Protein AF-A0A967WYP9-F1 (afdb_monomer)

Sequence (109 aa):
YGLAEASLCVTMQPPGEALKYERISRAALAQEGLAVAVGGTGQIEDAHQGTDTTLVGDCGPVVDGTRIRILDDLGRALPEGHVGSIWISGPSITQGYYDLPDETSSALK

Structure (mmCIF, N/CA/C/O backbone):
data_AF-A0A967WYP9-F1
#
_entry.id   AF-A0A967WYP9-F1
#
loop_
_atom_site.group_PDB
_atom_site.id
_atom_site.type_symbol
_atom_site.label_atom_id
_atom_site.label_alt_id
_atom_site.label_comp_id
_atom_site.label_asym_id
_atom_site.label_entity_id
_atom_site.label_seq_id
_atom_site.pdbx_PDB_ins_code
_atom_site.Cartn_x
_atom_site.Cartn_y
_atom_site.Cartn_z
_atom_site.occupancy
_atom_site.B_iso_or_equiv
_atom_site.auth_seq_id
_atom_site.auth_comp_id
_atom_site.auth_asym_id
_atom_site.auth_atom_id
_atom_site.pdbx_PDB_model_num
ATOM 1 N N . TYR A 1 1 ? 6.751 -3.618 23.210 1.00 45.94 1 TYR A N 1
ATOM 2 C CA . TYR A 1 1 ? 6.696 -2.869 21.939 1.00 45.94 1 TYR A CA 1
ATOM 3 C C . TYR A 1 1 ? 7.143 -3.739 20.750 1.00 45.94 1 TYR A C 1
ATOM 5 O O . TYR A 1 1 ? 7.795 -3.249 19.849 1.00 45.94 1 TYR A O 1
ATOM 13 N N . GLY A 1 2 ? 6.821 -5.041 20.737 1.00 40.53 2 GLY A N 1
ATOM 14 C CA . GLY A 1 2 ? 7.353 -5.995 19.746 1.00 40.53 2 GLY A CA 1
ATOM 15 C C . GLY A 1 2 ? 6.377 -7.131 19.431 1.00 40.53 2 GLY A C 1
ATOM 16 O O . GLY A 1 2 ? 6.774 -8.283 19.376 1.00 40.53 2 GLY A O 1
ATOM 17 N N . LEU A 1 3 ? 5.088 -6.795 19.327 1.00 41.88 3 LEU A N 1
ATOM 18 C CA . LEU A 1 3 ? 4.000 -7.712 18.943 1.00 41.88 3 LEU A CA 1
ATOM 19 C C . LEU A 1 3 ? 2.879 -7.011 18.146 1.00 41.88 3 LEU A C 1
ATOM 21 O O . LEU A 1 3 ? 2.053 -7.691 17.555 1.00 41.88 3 LEU A O 1
ATOM 25 N N . ALA A 1 4 ? 2.849 -5.671 18.086 1.00 50.16 4 ALA A N 1
ATOM 26 C CA . ALA A 1 4 ? 1.842 -4.925 17.321 1.00 50.16 4 ALA A CA 1
ATOM 27 C C . ALA A 1 4 ? 1.959 -5.138 15.797 1.00 50.16 4 ALA A C 1
ATOM 29 O O . ALA A 1 4 ? 0.978 -4.982 15.081 1.00 50.16 4 ALA A O 1
ATOM 30 N N . GLU A 1 5 ? 3.129 -5.556 15.310 1.00 47.09 5 GLU A N 1
ATOM 31 C CA . GLU A 1 5 ? 3.372 -5.865 13.893 1.00 47.09 5 GLU A CA 1
ATOM 32 C C . GLU A 1 5 ? 2.868 -7.259 13.480 1.00 47.09 5 GLU A C 1
ATOM 34 O O . GLU A 1 5 ? 2.848 -7.574 12.295 1.00 47.09 5 GLU A O 1
ATOM 39 N N . ALA A 1 6 ? 2.432 -8.101 14.427 1.00 38.97 6 ALA A N 1
ATOM 40 C CA . ALA A 1 6 ? 2.068 -9.489 14.136 1.00 38.97 6 ALA A CA 1
ATOM 41 C C . ALA A 1 6 ? 0.636 -9.688 13.596 1.00 38.97 6 ALA A C 1
ATOM 43 O O . ALA A 1 6 ? 0.296 -10.814 13.240 1.00 38.97 6 ALA A O 1
ATOM 44 N N . SER A 1 7 ? -0.209 -8.648 13.525 1.00 53.38 7 SER A N 1
ATOM 45 C CA . SER A 1 7 ? -1.661 -8.869 13.355 1.00 53.38 7 SER A CA 1
ATOM 46 C C . SER A 1 7 ? -2.384 -7.991 12.333 1.00 53.38 7 SER A C 1
ATOM 48 O O . SER A 1 7 ? -3.610 -8.069 12.268 1.00 53.38 7 SER A O 1
ATOM 50 N N . LEU A 1 8 ? -1.693 -7.187 11.518 1.00 66.06 8 LEU A N 1
ATOM 51 C CA . LEU A 1 8 ? -2.358 -6.450 10.436 1.00 66.06 8 LEU A CA 1
ATOM 52 C C . LEU A 1 8 ? -1.876 -6.927 9.070 1.00 66.06 8 LEU A C 1
ATOM 54 O O . LEU A 1 8 ? -0.927 -6.401 8.497 1.00 66.06 8 LEU A O 1
ATOM 58 N N . CYS A 1 9 ? -2.566 -7.934 8.543 1.00 82.88 9 CYS A N 1
ATOM 59 C CA . CYS A 1 9 ? -2.461 -8.299 7.141 1.00 82.88 9 CYS A CA 1
ATOM 60 C C . CYS A 1 9 ? -3.475 -7.480 6.331 1.00 82.88 9 CYS A C 1
ATOM 62 O O . CYS A 1 9 ? -4.647 -7.403 6.696 1.00 82.88 9 CYS A O 1
ATOM 64 N N . VAL A 1 10 ? -3.008 -6.855 5.251 1.00 88.50 10 VAL A N 1
ATOM 65 C CA . VAL A 1 10 ? -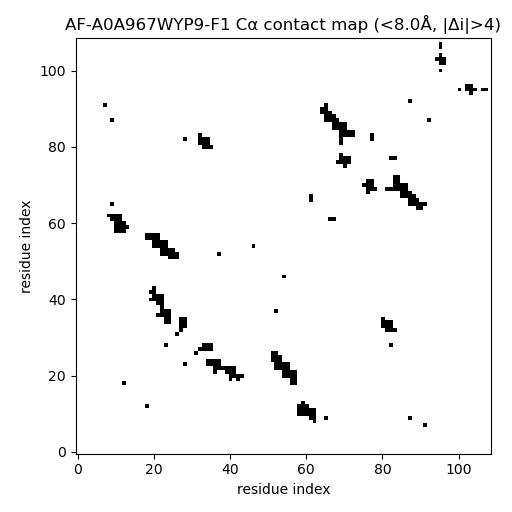3.818 -6.009 4.355 1.00 88.50 10 VAL A CA 1
ATOM 66 C C . VAL A 1 10 ? -3.884 -6.640 2.966 1.00 88.50 10 VAL A C 1
ATOM 68 O O . VAL A 1 10 ? -4.948 -6.719 2.357 1.00 88.50 10 VAL A O 1
ATOM 71 N N . THR A 1 11 ? -2.738 -7.120 2.493 1.00 91.69 11 THR A N 1
ATOM 72 C CA . THR A 1 11 ? -2.566 -7.920 1.283 1.00 91.69 11 THR A CA 1
ATOM 73 C C . THR A 1 11 ? -1.678 -9.110 1.616 1.00 91.69 11 THR A C 1
ATOM 75 O O . THR A 1 11 ? -0.828 -9.027 2.510 1.00 91.69 11 THR A O 1
ATOM 78 N N . MET A 1 12 ? -1.914 -10.236 0.951 1.00 90.19 12 MET A N 1
ATOM 79 C CA . MET A 1 12 ? -1.091 -11.432 1.105 1.00 90.19 12 MET A CA 1
ATOM 80 C C . MET A 1 12 ? -1.180 -12.287 -0.148 1.00 90.19 12 MET A C 1
ATOM 82 O O . MET A 1 12 ? -2.267 -12.561 -0.654 1.00 90.19 12 MET A O 1
ATOM 86 N N . GLN A 1 13 ? -0.032 -12.763 -0.619 1.00 89.94 13 GLN A N 1
ATOM 87 C CA . GLN A 1 13 ? 0.002 -13.787 -1.652 1.00 89.94 13 GLN A CA 1
ATOM 88 C C . GLN A 1 13 ? -0.506 -15.131 -1.102 1.00 89.94 13 GLN A C 1
ATOM 90 O O . GLN A 1 13 ? -0.104 -15.523 -0.001 1.00 89.94 13 GLN A O 1
ATOM 95 N N . PRO A 1 14 ? -1.353 -15.868 -1.845 1.00 87.25 14 PRO A N 1
ATOM 96 C CA . PRO A 1 14 ? -1.808 -17.184 -1.418 1.00 87.25 14 PRO A CA 1
ATOM 97 C C . PRO A 1 14 ? -0.638 -18.151 -1.160 1.00 87.25 14 PRO A C 1
ATOM 99 O O . PRO A 1 14 ? 0.343 -18.148 -1.911 1.00 87.25 14 PRO A O 1
ATOM 102 N N . PRO A 1 15 ? -0.715 -19.005 -0.122 1.00 87.44 15 PRO A N 1
ATOM 103 C CA . PRO A 1 15 ? 0.346 -19.960 0.179 1.00 87.44 15 PRO A CA 1
ATOM 104 C C . PRO A 1 15 ? 0.669 -20.866 -1.014 1.00 87.44 15 PRO A C 1
ATOM 106 O O . PRO A 1 15 ? -0.222 -21.470 -1.607 1.00 87.44 15 PRO A O 1
ATOM 109 N N . GLY A 1 16 ? 1.958 -20.999 -1.330 1.00 88.38 16 GLY A N 1
ATOM 110 C CA . GLY A 1 16 ? 2.436 -21.832 -2.436 1.00 88.38 16 GLY A CA 1
ATOM 111 C C . GLY A 1 16 ? 2.489 -21.127 -3.794 1.00 88.38 16 GLY A C 1
ATOM 112 O O . GLY A 1 16 ? 3.021 -21.710 -4.737 1.00 88.38 16 GLY A O 1
ATOM 113 N N . GLU A 1 17 ? 2.007 -19.886 -3.907 1.00 87.12 17 GLU A N 1
ATOM 114 C CA . GLU A 1 17 ? 2.276 -19.056 -5.083 1.00 87.12 17 GLU A CA 1
ATOM 115 C C . GLU A 1 17 ? 3.684 -18.450 -5.022 1.00 87.12 17 GLU A C 1
ATOM 117 O O . GLU A 1 17 ? 4.189 -18.088 -3.958 1.00 87.12 17 GLU A O 1
ATOM 122 N N . ALA A 1 18 ? 4.335 -18.342 -6.182 1.00 83.94 18 ALA A N 1
ATOM 123 C CA . ALA A 1 18 ? 5.617 -17.660 -6.291 1.00 83.94 18 ALA A CA 1
ATOM 124 C C . ALA A 1 18 ? 5.451 -16.142 -6.100 1.00 83.94 18 ALA A C 1
ATOM 126 O O . ALA A 1 18 ? 4.434 -15.557 -6.487 1.00 83.94 18 ALA A O 1
ATOM 127 N N . LEU A 1 19 ? 6.493 -15.495 -5.569 1.00 81.12 19 LEU A N 1
ATOM 128 C CA . LEU A 1 19 ? 6.586 -14.036 -5.537 1.00 81.12 19 LEU A CA 1
ATOM 129 C C . LEU A 1 19 ? 6.512 -13.495 -6.967 1.00 81.12 19 LEU A C 1
ATOM 131 O O . LEU A 1 19 ? 7.315 -13.868 -7.826 1.00 81.12 19 LEU A O 1
ATOM 135 N N . LYS A 1 20 ? 5.526 -12.633 -7.216 1.00 86.81 20 LYS A N 1
ATOM 136 C CA . LYS A 1 20 ? 5.340 -11.967 -8.504 1.00 86.81 20 LYS A CA 1
ATOM 137 C C . LYS A 1 20 ? 5.990 -10.594 -8.410 1.00 86.81 20 LYS A C 1
ATOM 139 O O . LYS A 1 20 ? 5.963 -9.947 -7.364 1.00 86.81 20 LYS A O 1
ATOM 144 N N . TYR A 1 21 ? 6.592 -10.165 -9.507 1.00 86.94 21 TYR A N 1
ATOM 145 C CA . TYR A 1 21 ? 7.198 -8.849 -9.622 1.00 86.94 21 TYR A CA 1
ATOM 146 C C . TYR A 1 21 ? 6.779 -8.229 -10.942 1.00 86.94 21 TYR A C 1
ATOM 148 O O . TYR A 1 21 ? 6.647 -8.920 -11.955 1.00 86.94 21 TYR A O 1
ATOM 156 N N . GLU A 1 22 ? 6.628 -6.915 -10.931 1.00 87.00 22 GLU A N 1
ATOM 157 C CA . GLU A 1 22 ? 6.441 -6.125 -12.131 1.00 87.00 22 GLU A CA 1
ATOM 158 C C . GLU A 1 22 ? 7.683 -5.276 -12.381 1.00 87.00 22 GLU A C 1
ATOM 160 O O . GLU A 1 22 ? 8.231 -4.641 -11.475 1.00 87.00 22 GLU A O 1
ATOM 165 N N . ARG A 1 23 ? 8.155 -5.278 -13.626 1.00 88.12 23 ARG A N 1
ATOM 166 C CA . ARG A 1 23 ? 9.221 -4.382 -14.060 1.00 88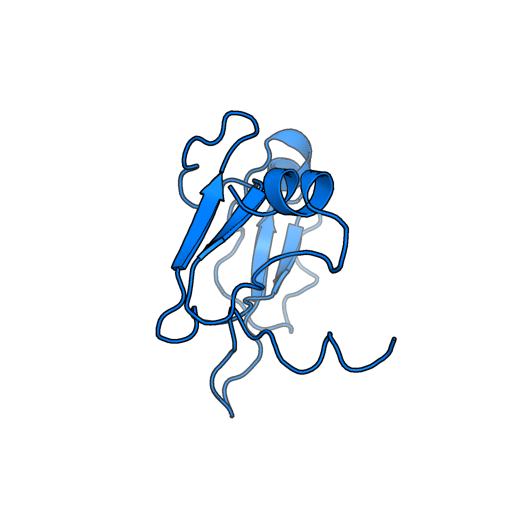.12 23 ARG A CA 1
ATOM 167 C C . ARG A 1 23 ? 8.584 -3.082 -14.528 1.00 88.12 23 ARG A C 1
ATOM 169 O O . ARG A 1 23 ? 7.786 -3.102 -15.460 1.00 88.12 23 ARG A O 1
ATOM 176 N N . ILE A 1 24 ? 8.974 -1.961 -13.930 1.00 91.19 24 ILE A N 1
ATOM 177 C CA . ILE A 1 24 ? 8.459 -0.634 -14.284 1.00 91.19 24 ILE A CA 1
ATOM 178 C C . ILE A 1 24 ? 9.578 0.338 -14.664 1.00 91.19 24 ILE A C 1
ATOM 180 O O . ILE A 1 24 ? 10.740 0.157 -14.287 1.00 91.19 24 ILE A O 1
ATOM 184 N N . SER A 1 25 ? 9.222 1.381 -15.414 1.00 90.94 25 SER A N 1
ATOM 185 C CA . SER A 1 25 ? 10.117 2.481 -15.783 1.00 90.94 25 SER A CA 1
ATOM 186 C C . SER A 1 25 ? 10.555 3.252 -14.541 1.00 90.94 25 SER A C 1
ATOM 188 O O . SER A 1 25 ? 9.725 3.785 -13.799 1.00 90.94 25 SER A O 1
ATOM 190 N N . ARG A 1 26 ? 11.869 3.338 -14.315 1.00 90.38 26 ARG A N 1
ATOM 191 C CA . ARG A 1 26 ? 12.420 4.085 -13.177 1.00 90.38 26 ARG A CA 1
ATOM 192 C C . ARG A 1 26 ? 12.231 5.588 -13.370 1.00 90.38 26 ARG A C 1
ATOM 194 O O . ARG A 1 26 ? 11.888 6.270 -12.407 1.00 90.38 26 ARG A O 1
ATOM 201 N N . ALA A 1 27 ? 12.427 6.092 -14.588 1.00 90.19 27 ALA A N 1
ATOM 202 C CA . ALA A 1 27 ? 12.228 7.503 -14.900 1.00 90.19 27 ALA A CA 1
ATOM 203 C C . ALA A 1 27 ? 10.775 7.953 -14.686 1.00 90.19 27 ALA A C 1
ATOM 205 O O . ALA A 1 27 ? 10.567 8.955 -14.006 1.00 90.19 27 ALA A O 1
ATOM 206 N N . ALA A 1 28 ? 9.785 7.195 -15.177 1.00 91.62 28 ALA A N 1
ATOM 207 C CA . ALA A 1 28 ? 8.370 7.548 -15.009 1.00 91.62 28 ALA A CA 1
ATOM 208 C C . ALA A 1 28 ? 7.956 7.513 -13.529 1.00 91.62 28 ALA A C 1
ATOM 210 O O . ALA A 1 28 ? 7.277 8.416 -13.040 1.00 91.62 28 ALA A O 1
ATOM 211 N N . LEU A 1 29 ? 8.450 6.523 -12.777 1.00 93.19 29 LEU A N 1
ATOM 212 C CA . LEU A 1 29 ? 8.208 6.441 -11.341 1.00 93.19 29 LEU A CA 1
ATOM 213 C C . LEU A 1 29 ? 8.794 7.651 -10.599 1.00 93.19 29 LEU A C 1
ATOM 215 O O . LEU A 1 29 ? 8.115 8.254 -9.774 1.00 93.19 29 LEU A O 1
ATOM 219 N N . ALA A 1 30 ? 10.049 8.003 -10.887 1.00 91.12 30 ALA A N 1
ATOM 220 C CA . ALA A 1 30 ? 10.774 9.037 -10.154 1.00 91.12 30 ALA A CA 1
ATOM 221 C C . ALA A 1 30 ? 10.351 10.467 -10.521 1.00 91.12 30 ALA A C 1
ATOM 223 O O . ALA A 1 30 ? 10.390 11.346 -9.664 1.00 91.12 30 ALA A O 1
ATOM 224 N N . GLN A 1 31 ? 10.002 10.713 -11.785 1.00 91.88 31 GLN A N 1
ATOM 225 C CA . GLN A 1 31 ? 9.729 12.062 -12.290 1.00 91.88 31 GLN A CA 1
ATOM 226 C C . GLN A 1 31 ? 8.234 12.380 -12.333 1.00 91.88 31 G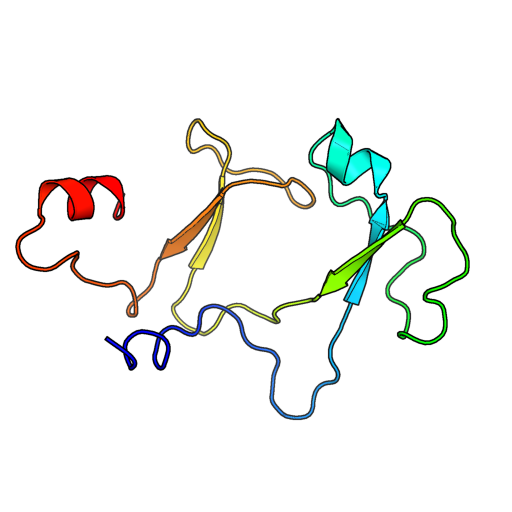LN A C 1
ATOM 228 O O . GLN A 1 31 ? 7.852 13.527 -12.118 1.00 91.88 31 GLN A O 1
ATOM 233 N N . GLU A 1 32 ? 7.396 11.378 -12.603 1.00 92.88 32 GLU A N 1
ATOM 234 C CA . GLU A 1 32 ? 5.963 11.565 -12.860 1.00 92.88 32 GLU A CA 1
ATOM 235 C C . GLU A 1 32 ? 5.085 10.886 -11.800 1.00 92.88 32 GLU A C 1
ATOM 237 O O . GLU A 1 32 ? 3.878 11.110 -11.766 1.00 92.88 32 GLU A O 1
ATOM 242 N N . GLY A 1 33 ? 5.671 10.060 -10.924 1.00 94.12 33 GLY A N 1
ATOM 243 C CA . GLY A 1 33 ? 4.910 9.260 -9.969 1.00 94.12 33 GLY A CA 1
ATOM 244 C C . GLY A 1 33 ? 4.074 8.178 -10.654 1.00 94.12 33 GLY A C 1
ATOM 245 O O . GLY A 1 33 ? 3.002 7.839 -10.160 1.00 94.12 33 GLY A O 1
ATOM 246 N N . LEU A 1 34 ? 4.537 7.651 -11.793 1.00 95.00 34 LEU A N 1
ATOM 247 C CA . LEU A 1 34 ? 3.818 6.646 -12.577 1.00 95.00 34 LEU A CA 1
ATOM 248 C C . LEU A 1 34 ? 4.553 5.299 -12.598 1.00 95.00 34 LEU A C 1
ATOM 250 O O . LEU A 1 34 ? 5.690 5.185 -13.054 1.00 95.00 34 LEU A O 1
ATOM 254 N N . ALA A 1 35 ? 3.867 4.248 -12.165 1.00 93.25 35 ALA A N 1
ATOM 255 C CA . ALA A 1 35 ? 4.246 2.856 -12.346 1.00 93.25 35 ALA A CA 1
ATOM 256 C C . ALA A 1 35 ? 3.876 2.399 -13.766 1.00 93.25 35 ALA A C 1
ATOM 258 O O . ALA A 1 35 ? 2.814 1.832 -14.012 1.00 93.25 35 ALA A O 1
ATOM 259 N N . VAL A 1 36 ? 4.762 2.686 -14.720 1.00 91.44 36 VAL A N 1
ATOM 260 C CA . VAL A 1 36 ? 4.598 2.274 -16.120 1.00 91.44 36 VAL A CA 1
ATOM 261 C C . VAL A 1 36 ? 5.319 0.952 -16.346 1.00 91.44 36 VAL A C 1
ATOM 263 O O . VAL A 1 36 ? 6.547 0.911 -16.264 1.00 91.44 36 VAL A O 1
ATOM 266 N N . ALA A 1 37 ? 4.576 -0.109 -16.659 1.00 88.19 37 ALA A N 1
ATOM 267 C CA . ALA A 1 37 ? 5.122 -1.430 -16.959 1.00 88.19 37 ALA A CA 1
ATOM 268 C C . ALA A 1 37 ? 6.096 -1.396 -18.150 1.00 88.19 37 ALA A C 1
ATOM 270 O O . ALA A 1 37 ? 5.786 -0.869 -19.220 1.00 88.19 37 ALA A O 1
ATOM 271 N N . VAL A 1 38 ? 7.271 -2.005 -17.987 1.00 81.44 38 VAL A N 1
ATOM 272 C CA . VAL A 1 38 ? 8.294 -2.138 -19.031 1.00 81.44 38 VAL A CA 1
ATOM 273 C C . VAL A 1 38 ? 8.607 -3.620 -19.223 1.00 81.44 38 VAL A C 1
ATOM 275 O O . VAL A 1 38 ? 9.295 -4.237 -18.414 1.00 81.44 38 VAL A O 1
ATOM 278 N N . GLY A 1 39 ? 8.125 -4.195 -20.328 1.00 66.44 39 GLY A N 1
ATOM 279 C CA . GLY A 1 39 ? 8.508 -5.546 -20.756 1.00 66.44 39 GLY A CA 1
ATOM 280 C C . GLY A 1 39 ? 7.695 -6.717 -20.184 1.00 66.44 39 GLY A C 1
ATOM 281 O O . GLY A 1 39 ? 8.212 -7.829 -20.169 1.00 66.44 39 GLY A O 1
ATOM 282 N N . GLY A 1 40 ? 6.440 -6.506 -19.768 1.00 58.75 40 GLY A N 1
ATOM 283 C CA . GLY A 1 40 ? 5.533 -7.572 -19.304 1.00 58.75 40 GLY A CA 1
ATOM 284 C C . GLY A 1 40 ? 5.928 -8.216 -17.963 1.00 58.75 40 GLY A C 1
ATOM 285 O O . GLY A 1 40 ? 6.994 -7.949 -17.409 1.00 58.75 40 GLY A O 1
ATOM 286 N N . THR A 1 41 ? 5.055 -9.070 -17.420 1.00 52.19 41 THR A N 1
ATOM 287 C CA . THR A 1 41 ? 5.326 -9.869 -16.211 1.00 52.19 41 THR A CA 1
ATOM 288 C C . THR A 1 41 ? 6.367 -10.947 -16.528 1.00 52.19 41 THR A C 1
ATOM 290 O O . THR A 1 41 ? 6.047 -11.941 -17.181 1.00 52.19 41 THR A O 1
ATOM 293 N N . GLY A 1 42 ? 7.618 -10.742 -16.113 1.00 51.91 42 GLY A N 1
ATOM 294 C CA . GLY A 1 42 ? 8.732 -11.672 -16.332 1.00 51.91 42 GLY A CA 1
ATOM 295 C C . GLY A 1 42 ? 9.228 -12.314 -15.0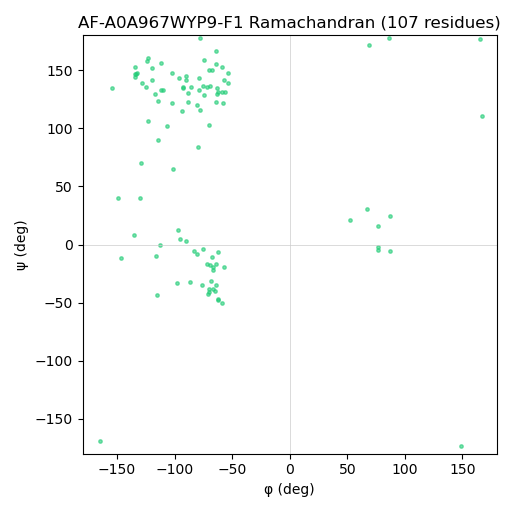35 1.00 51.91 42 GLY A C 1
ATOM 296 O O . GLY A 1 42 ? 9.055 -11.757 -13.953 1.00 51.91 42 GLY A O 1
ATOM 297 N N . GLN A 1 43 ? 9.857 -13.486 -15.140 1.00 50.41 43 GLN A N 1
ATOM 298 C CA . GLN A 1 43 ? 10.539 -14.138 -14.018 1.00 50.41 43 GLN A CA 1
ATOM 299 C C . GLN A 1 43 ? 11.872 -13.426 -13.713 1.00 50.41 43 GLN A C 1
ATOM 301 O O . GLN A 1 43 ? 12.428 -12.717 -14.552 1.00 50.41 43 GLN A O 1
ATOM 306 N N . ILE A 1 44 ? 12.377 -13.605 -12.489 1.00 52.00 44 ILE A N 1
ATOM 307 C CA . ILE A 1 44 ? 13.528 -12.885 -11.899 1.00 52.00 44 ILE A CA 1
ATOM 308 C C . ILE A 1 44 ? 14.815 -13.032 -12.749 1.00 52.00 44 ILE A C 1
ATOM 310 O O . ILE A 1 44 ? 15.730 -12.216 -12.661 1.00 52.00 44 ILE A O 1
ATOM 314 N N . GLU A 1 45 ? 14.872 -14.038 -13.621 1.00 50.09 45 GLU A N 1
ATOM 315 C CA . GLU A 1 45 ? 16.034 -14.388 -14.445 1.00 50.09 45 GLU A CA 1
ATOM 316 C C . GLU A 1 45 ? 16.359 -13.355 -15.549 1.00 50.09 45 GLU A C 1
ATOM 318 O O . GLU A 1 45 ? 17.505 -13.278 -15.986 1.00 50.09 45 GLU A O 1
ATOM 323 N N . ASP A 1 46 ? 15.421 -12.468 -15.911 1.00 51.56 46 ASP A N 1
ATOM 324 C CA . ASP A 1 46 ? 15.625 -11.382 -16.891 1.00 51.56 46 ASP A CA 1
ATOM 325 C C . ASP A 1 46 ? 15.953 -10.015 -16.244 1.00 51.56 46 ASP A C 1
ATOM 327 O O . ASP A 1 46 ? 15.873 -8.963 -16.889 1.00 51.56 46 ASP A O 1
ATOM 331 N N . ALA A 1 47 ? 16.269 -9.967 -14.945 1.00 52.03 47 ALA A N 1
ATOM 332 C CA . ALA A 1 47 ? 16.384 -8.719 -14.171 1.00 52.03 47 ALA A CA 1
ATOM 333 C C . ALA A 1 47 ? 17.482 -7.730 -14.638 1.00 52.03 47 ALA A C 1
ATOM 335 O O . ALA A 1 47 ? 17.528 -6.608 -14.138 1.00 52.03 47 ALA A O 1
ATOM 336 N N . HIS A 1 48 ? 18.335 -8.096 -15.603 1.00 51.16 48 HIS A N 1
ATOM 337 C CA . HIS A 1 48 ? 19.499 -7.296 -16.008 1.00 51.16 48 HIS A CA 1
ATOM 338 C C . HIS A 1 48 ? 19.445 -6.697 -17.425 1.00 51.16 48 HIS A C 1
ATOM 340 O O . HIS A 1 48 ? 20.368 -5.976 -17.802 1.00 51.16 48 HIS A O 1
ATOM 346 N N . GLN A 1 49 ? 18.388 -6.920 -18.214 1.00 51.53 49 GLN A N 1
ATOM 347 C CA . GLN A 1 49 ? 18.343 -6.448 -19.608 1.00 51.53 49 GLN A CA 1
ATOM 348 C C . GLN A 1 49 ? 17.500 -5.163 -19.773 1.00 51.53 49 GLN A C 1
ATOM 350 O O . GLN A 1 49 ? 16.461 -5.154 -20.426 1.00 51.53 49 GLN A O 1
ATOM 355 N N . GLY A 1 50 ? 17.938 -4.055 -19.167 1.00 55.28 50 GLY A N 1
ATOM 356 C CA . GLY A 1 50 ? 17.348 -2.726 -19.390 1.00 55.28 50 GLY A CA 1
ATOM 357 C C . GLY A 1 50 ? 17.806 -1.692 -18.361 1.00 55.28 50 GLY A C 1
ATOM 358 O O . GLY A 1 50 ? 17.425 -1.768 -17.196 1.00 55.28 50 GLY A O 1
ATOM 359 N N . THR A 1 51 ? 18.611 -0.712 -18.781 1.00 64.00 51 THR A N 1
ATOM 360 C CA . THR A 1 51 ? 19.331 0.225 -17.894 1.00 64.00 51 THR A CA 1
ATOM 361 C C . THR A 1 51 ? 18.454 1.208 -17.108 1.00 64.00 51 THR A C 1
ATOM 363 O O . THR A 1 51 ? 18.970 1.845 -16.197 1.00 64.00 51 THR A O 1
ATOM 366 N N . ASP A 1 52 ? 17.156 1.329 -17.409 1.00 78.50 52 ASP A N 1
ATOM 367 C CA . ASP A 1 52 ? 16.262 2.312 -16.769 1.00 78.50 52 ASP A CA 1
ATOM 368 C C . ASP A 1 52 ? 14.950 1.708 -16.233 1.00 78.50 52 ASP A C 1
ATOM 370 O O . ASP A 1 52 ? 13.861 2.268 -16.351 1.00 78.50 52 ASP A O 1
ATOM 374 N N . THR A 1 53 ? 15.041 0.518 -15.639 1.00 86.31 53 THR A N 1
ATOM 375 C CA . THR A 1 53 ? 13.891 -0.136 -14.997 1.00 86.31 53 THR A CA 1
ATOM 376 C C . THR A 1 53 ? 14.155 -0.455 -13.530 1.00 86.31 53 THR A C 1
ATOM 378 O O . THR A 1 53 ? 15.302 -0.475 -13.066 1.00 86.31 53 THR A O 1
ATOM 381 N N . THR A 1 54 ? 13.082 -0.662 -12.773 1.00 88.75 54 THR A N 1
ATOM 382 C CA . THR A 1 54 ? 13.116 -1.189 -11.407 1.00 88.75 54 THR A CA 1
ATOM 383 C C . THR A 1 54 ? 12.056 -2.273 -11.249 1.00 88.75 54 THR A C 1
ATOM 385 O O . THR A 1 54 ? 11.049 -2.260 -11.954 1.00 88.75 54 THR A O 1
ATOM 388 N N . LEU A 1 55 ? 12.288 -3.216 -10.338 1.00 88.75 55 LEU A N 1
ATOM 389 C CA . LEU A 1 55 ? 11.310 -4.244 -9.991 1.00 88.75 55 LEU A CA 1
ATOM 390 C C . LEU A 1 55 ? 10.477 -3.772 -8.799 1.00 88.75 55 LEU A C 1
ATOM 392 O O . LEU A 1 55 ? 11.031 -3.258 -7.824 1.00 88.75 55 LEU A O 1
ATOM 396 N N . VAL A 1 56 ? 9.167 -3.972 -8.874 1.00 90.44 56 VAL A N 1
ATOM 397 C CA . VAL A 1 56 ? 8.220 -3.763 -7.777 1.00 90.44 56 VAL A CA 1
ATOM 398 C C . VAL A 1 56 ? 7.584 -5.106 -7.446 1.00 90.44 56 VAL A C 1
ATOM 400 O O . VAL A 1 56 ? 7.158 -5.829 -8.342 1.00 90.44 56 VAL A O 1
ATOM 403 N N . GLY A 1 57 ? 7.587 -5.472 -6.165 1.00 90.06 57 GLY A N 1
ATOM 404 C CA . GLY A 1 57 ? 6.964 -6.708 -5.698 1.00 90.06 57 GLY A CA 1
ATOM 405 C C . GLY A 1 57 ? 5.448 -6.586 -5.651 1.00 90.06 57 GLY A C 1
ATOM 406 O O . GLY A 1 57 ? 4.922 -5.584 -5.173 1.00 90.06 57 GLY A O 1
ATOM 407 N N . ASP A 1 58 ? 4.765 -7.621 -6.121 1.00 90.56 58 ASP A N 1
ATOM 408 C CA . ASP A 1 58 ? 3.327 -7.781 -5.948 1.00 90.56 58 ASP A CA 1
ATOM 409 C C . ASP A 1 58 ? 3.047 -8.280 -4.521 1.00 90.56 58 ASP A C 1
ATOM 411 O O . ASP A 1 58 ? 3.449 -9.383 -4.137 1.00 90.56 58 ASP A O 1
ATOM 415 N N . CYS A 1 59 ? 2.356 -7.461 -3.727 1.00 91.50 59 CYS A N 1
ATOM 416 C CA . CYS A 1 59 ? 1.984 -7.793 -2.350 1.00 91.50 59 CYS A CA 1
ATOM 417 C C . CYS A 1 59 ? 0.817 -8.798 -2.258 1.00 91.50 59 CYS A C 1
ATOM 419 O O . CYS A 1 59 ? 0.468 -9.243 -1.162 1.00 91.50 59 CYS A O 1
ATOM 421 N N . GLY A 1 60 ? 0.229 -9.183 -3.392 1.00 92.06 60 GLY A N 1
ATOM 422 C CA . GLY A 1 60 ? -0.912 -10.080 -3.475 1.00 92.06 60 GLY A CA 1
ATOM 423 C C . GLY A 1 60 ? -2.261 -9.368 -3.338 1.00 92.06 60 GLY A C 1
ATOM 424 O O . GLY A 1 60 ? -2.335 -8.151 -3.139 1.00 92.06 60 GLY A O 1
ATOM 425 N N . PRO A 1 61 ? -3.361 -10.129 -3.456 1.00 93.06 61 PRO A N 1
ATOM 426 C CA . PRO A 1 61 ? -4.706 -9.588 -3.340 1.00 93.06 61 PRO A CA 1
ATOM 427 C C . PRO A 1 61 ? -4.983 -9.034 -1.940 1.00 93.06 61 PRO A C 1
ATOM 429 O O . PRO A 1 61 ? -4.392 -9.448 -0.939 1.00 93.06 61 PRO A O 1
ATOM 432 N N . VAL A 1 62 ? -5.935 -8.104 -1.884 1.00 93.88 62 VAL A N 1
ATOM 433 C CA . VAL A 1 62 ? -6.482 -7.577 -0.630 1.00 93.88 62 VAL A CA 1
ATOM 434 C C . VAL A 1 62 ? -7.166 -8.706 0.134 1.00 93.88 62 VAL A C 1
ATOM 436 O O . VAL A 1 62 ? -7.924 -9.475 -0.455 1.00 93.88 62 VAL A O 1
ATOM 439 N N . VAL A 1 63 ? -6.911 -8.798 1.440 1.00 92.06 63 VAL A N 1
ATOM 440 C CA . VAL A 1 63 ? -7.580 -9.789 2.291 1.00 92.06 63 VAL A CA 1
ATOM 441 C C . VAL A 1 63 ? -9.071 -9.484 2.434 1.00 92.06 63 VAL A C 1
ATOM 443 O O . VAL A 1 63 ? -9.492 -8.322 2.424 1.00 92.06 63 VAL A O 1
ATOM 446 N N . ASP A 1 64 ? -9.874 -10.528 2.622 1.00 91.50 64 ASP A N 1
ATOM 447 C CA . ASP A 1 64 ? -11.325 -10.402 2.743 1.00 91.50 64 ASP A CA 1
ATOM 448 C C . ASP A 1 64 ? -11.741 -9.401 3.833 1.00 91.50 64 ASP A C 1
ATOM 450 O O . ASP A 1 64 ? -11.167 -9.326 4.922 1.00 91.50 64 ASP A O 1
ATOM 454 N N . GLY A 1 65 ? -12.764 -8.599 3.529 1.00 90.44 65 GLY A N 1
ATOM 455 C CA . GLY A 1 65 ? -13.275 -7.562 4.430 1.00 90.44 65 GLY A CA 1
ATOM 456 C C . GLY A 1 65 ? -12.421 -6.291 4.505 1.00 90.44 65 GLY A C 1
ATOM 457 O O . GLY A 1 65 ? -12.835 -5.335 5.164 1.00 90.44 65 GLY A O 1
ATOM 458 N N . THR A 1 66 ? -11.281 -6.238 3.809 1.00 92.69 66 THR A N 1
ATOM 459 C CA . THR A 1 66 ? -10.437 -5.041 3.705 1.00 92.69 66 THR A CA 1
ATOM 460 C C . THR A 1 66 ? -10.644 -4.343 2.362 1.00 92.69 66 THR A C 1
ATOM 462 O O . THR A 1 66 ? -10.929 -4.963 1.340 1.00 92.69 66 THR A O 1
ATOM 465 N N . ARG A 1 67 ? -10.523 -3.015 2.352 1.00 94.38 67 ARG A N 1
ATOM 466 C CA . ARG A 1 67 ? -10.539 -2.184 1.143 1.00 94.38 67 ARG A CA 1
ATOM 467 C C . ARG A 1 67 ? -9.332 -1.267 1.145 1.00 94.38 67 ARG A C 1
ATOM 469 O O . ARG A 1 67 ? -9.029 -0.666 2.175 1.00 94.38 67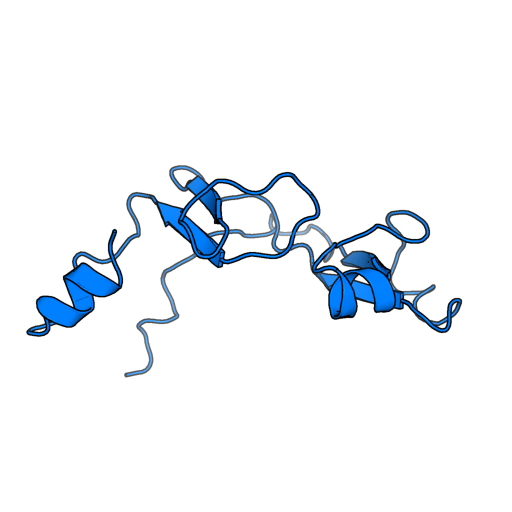 ARG A O 1
ATOM 476 N N . ILE A 1 68 ? -8.716 -1.120 -0.022 1.00 94.25 68 ILE A N 1
ATOM 477 C CA . ILE A 1 68 ? -7.569 -0.243 -0.254 1.00 94.25 68 ILE A CA 1
ATOM 478 C C . ILE A 1 68 ? -7.936 0.799 -1.308 1.00 94.25 68 ILE A C 1
ATOM 480 O O . ILE A 1 68 ? -8.636 0.493 -2.275 1.00 94.25 68 ILE A O 1
ATOM 484 N N . ARG A 1 69 ? -7.468 2.033 -1.123 1.00 95.25 69 ARG A N 1
ATOM 485 C CA . ARG A 1 69 ? -7.512 3.103 -2.127 1.00 95.25 69 ARG A CA 1
ATOM 486 C C . ARG A 1 69 ? -6.158 3.796 -2.191 1.00 95.25 69 ARG A C 1
ATOM 488 O O . ARG A 1 69 ? -5.507 3.948 -1.164 1.00 95.25 69 ARG A O 1
ATOM 495 N N . ILE A 1 70 ? -5.778 4.250 -3.380 1.00 96.81 70 ILE A N 1
ATOM 496 C CA . ILE A 1 70 ? -4.614 5.113 -3.579 1.00 96.81 70 ILE A CA 1
ATOM 497 C C . ILE A 1 70 ? -5.126 6.533 -3.778 1.00 96.81 70 ILE A C 1
ATOM 499 O O . ILE A 1 70 ? -5.961 6.761 -4.659 1.00 96.81 70 ILE A O 1
ATOM 503 N N . LEU A 1 71 ? -4.697 7.457 -2.922 1.00 96.31 71 LEU A N 1
ATOM 504 C CA . LEU A 1 71 ? -5.158 8.843 -2.931 1.00 96.31 71 LEU A CA 1
ATOM 505 C C . LEU A 1 71 ? -4.009 9.825 -3.176 1.00 96.31 71 LEU A C 1
ATOM 507 O O . LEU A 1 71 ? -2.865 9.558 -2.802 1.00 96.31 71 LEU A O 1
ATOM 511 N N . ASP A 1 72 ? -4.336 10.973 -3.761 1.00 95.94 72 ASP A N 1
ATOM 512 C CA . ASP A 1 72 ? -3.450 12.137 -3.790 1.00 95.94 72 ASP A CA 1
ATOM 513 C C . ASP A 1 72 ? -3.452 12.893 -2.446 1.00 95.94 72 ASP A C 1
ATOM 515 O O . ASP A 1 72 ? -4.200 12.565 -1.519 1.00 95.94 72 ASP A O 1
ATOM 519 N N . ASP A 1 73 ? -2.640 13.948 -2.352 1.00 93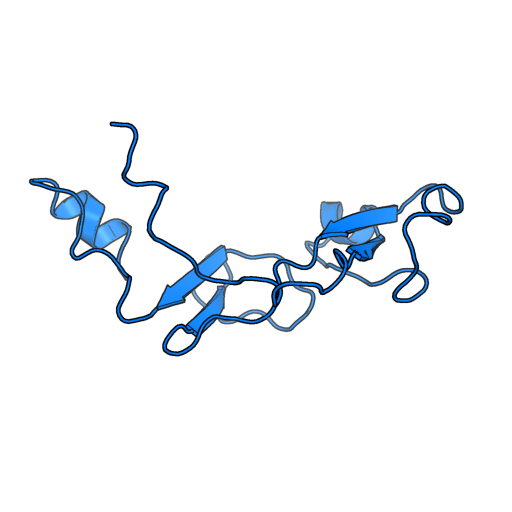.25 73 ASP A N 1
ATOM 520 C CA . ASP A 1 73 ? -2.520 14.783 -1.145 1.00 93.25 73 ASP A CA 1
ATOM 521 C C . ASP A 1 73 ? -3.815 15.533 -0.784 1.00 93.25 73 ASP A C 1
ATOM 523 O O . ASP A 1 73 ? -3.979 16.003 0.342 1.00 93.25 73 ASP A O 1
ATOM 527 N N . LEU A 1 74 ? -4.756 15.639 -1.729 1.00 94.44 74 LEU A N 1
ATOM 528 C CA . LEU A 1 74 ? -6.070 16.252 -1.536 1.00 94.44 74 LEU A CA 1
ATOM 529 C C . LEU A 1 74 ? -7.154 15.213 -1.193 1.00 94.44 74 LEU A C 1
ATOM 531 O O . LEU A 1 74 ? -8.330 15.567 -1.092 1.00 94.44 74 LEU A O 1
ATOM 535 N N . GLY A 1 75 ? -6.786 13.940 -1.012 1.00 92.62 75 GLY A N 1
ATOM 536 C CA . GLY A 1 75 ? -7.705 12.853 -0.666 1.00 92.62 75 GLY A CA 1
ATOM 537 C C . GLY A 1 75 ? -8.546 12.338 -1.839 1.00 92.62 75 GLY A C 1
ATOM 538 O O . GLY A 1 75 ? -9.555 11.655 -1.629 1.00 92.62 75 GLY A O 1
ATOM 539 N N . ARG A 1 76 ? -8.175 12.652 -3.083 1.00 96.00 76 ARG A N 1
ATOM 540 C CA . ARG A 1 76 ? -8.880 12.193 -4.289 1.00 96.00 76 ARG A CA 1
ATOM 541 C C . ARG A 1 76 ? -8.301 10.866 -4.756 1.00 96.00 76 ARG A C 1
ATOM 543 O O . ARG A 1 76 ? -7.095 10.663 -4.698 1.00 96.00 76 ARG A O 1
ATOM 550 N N . ALA A 1 77 ? -9.163 9.965 -5.233 1.00 96.75 77 ALA A N 1
ATOM 551 C CA . ALA A 1 77 ? -8.713 8.686 -5.778 1.00 96.75 77 ALA A CA 1
ATOM 552 C C . ALA A 1 77 ? -7.825 8.908 -7.001 1.00 96.75 77 ALA A C 1
ATOM 554 O O . ALA A 1 77 ? -8.215 9.630 -7.920 1.00 96.75 77 ALA A O 1
ATOM 555 N N . LEU A 1 78 ? -6.677 8.245 -7.009 1.00 97.62 78 LEU A N 1
ATOM 556 C CA . LEU A 1 78 ? -5.792 8.200 -8.155 1.00 97.62 78 LEU A CA 1
ATOM 557 C C . LEU A 1 78 ? -6.142 7.007 -9.061 1.00 97.62 78 LEU A C 1
ATOM 559 O O . LEU A 1 78 ? -6.562 5.960 -8.556 1.00 97.62 78 LEU A O 1
ATOM 563 N N . PRO A 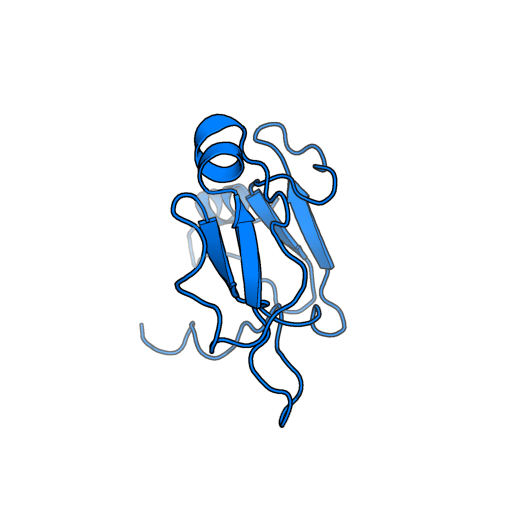1 79 ? -5.998 7.150 -10.391 1.00 96.62 79 PRO A N 1
ATOM 564 C CA . PRO A 1 79 ? -6.126 6.035 -11.320 1.00 96.62 79 PRO A CA 1
ATOM 565 C C . PRO A 1 79 ? -5.041 4.976 -11.102 1.00 96.62 79 PRO A C 1
ATOM 567 O O . PRO A 1 79 ? -4.017 5.220 -10.464 1.00 96.62 79 PRO A O 1
ATOM 570 N N . GLU A 1 80 ? -5.241 3.806 -11.703 1.00 94.62 80 GLU A N 1
ATOM 571 C CA . GLU A 1 80 ? -4.227 2.754 -11.743 1.0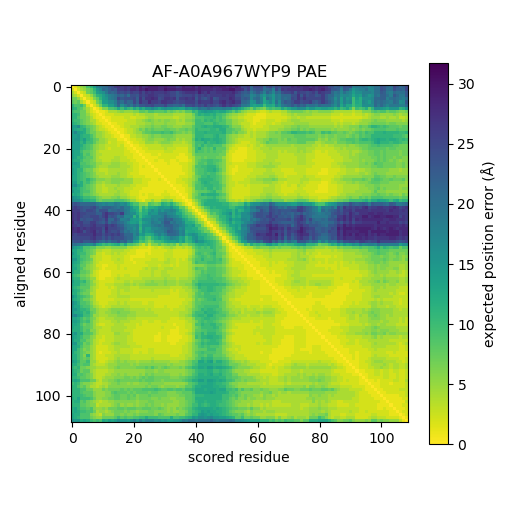0 94.62 80 GLU A CA 1
ATOM 572 C C . GLU A 1 80 ? -2.890 3.271 -12.305 1.00 94.62 80 GLU A C 1
ATOM 574 O O . GLU A 1 80 ? -2.845 4.199 -13.121 1.00 94.62 80 GLU A O 1
ATOM 579 N N . GLY A 1 81 ? -1.788 2.707 -11.808 1.00 93.81 81 GLY A N 1
ATOM 580 C CA . GLY A 1 81 ? -0.433 3.098 -12.186 1.00 93.81 81 GLY A CA 1
ATOM 581 C C . GLY A 1 81 ? 0.063 4.402 -11.556 1.00 93.81 81 GLY A C 1
ATOM 582 O O . GLY A 1 81 ? 1.226 4.730 -11.737 1.00 93.81 81 GLY A O 1
ATOM 583 N N . HIS A 1 82 ? -0.748 5.145 -10.800 1.00 96.88 82 HIS A N 1
ATOM 584 C CA . HIS A 1 82 ? -0.283 6.352 -10.110 1.00 96.88 82 HIS A CA 1
ATOM 585 C C . HIS A 1 82 ? 0.182 6.033 -8.688 1.00 96.88 82 HIS A C 1
ATOM 587 O O . HIS A 1 82 ? -0.498 5.339 -7.931 1.00 96.88 82 HIS A O 1
ATOM 593 N N . VAL A 1 83 ? 1.330 6.584 -8.307 1.00 96.00 83 VAL A N 1
ATOM 594 C CA . VAL A 1 83 ? 1.851 6.517 -6.943 1.00 96.00 83 VAL A CA 1
ATOM 595 C C . VAL A 1 83 ? 1.136 7.548 -6.081 1.00 96.00 83 VAL A C 1
ATOM 597 O O . VAL A 1 83 ? 1.021 8.716 -6.444 1.00 96.00 83 VAL A O 1
ATOM 600 N N . GLY A 1 84 ? 0.689 7.115 -4.907 1.00 95.88 84 GLY A N 1
ATOM 601 C CA . GLY A 1 84 ? 0.052 7.984 -3.931 1.00 95.88 84 GLY A CA 1
ATOM 602 C C . GLY A 1 84 ? -0.023 7.346 -2.554 1.00 95.88 84 GLY A C 1
ATOM 603 O O . GLY A 1 84 ? 0.582 6.305 -2.288 1.00 95.88 84 GLY A O 1
ATOM 604 N N . SER A 1 85 ? -0.792 7.975 -1.673 1.00 95.31 85 SER A N 1
ATOM 605 C CA . SER A 1 85 ? -0.996 7.499 -0.309 1.00 95.31 85 SER A CA 1
ATOM 606 C C . SER A 1 85 ? -1.918 6.282 -0.287 1.00 95.31 85 SER A C 1
ATOM 608 O O . SER A 1 85 ? -3.029 6.330 -0.818 1.00 95.31 85 SER A O 1
ATOM 610 N N . ILE A 1 86 ? -1.489 5.208 0.378 1.00 93.56 86 ILE A N 1
ATOM 611 C CA . ILE A 1 86 ? -2.293 3.998 0.581 1.00 93.56 86 ILE A CA 1
ATOM 612 C C . ILE A 1 86 ? -3.253 4.231 1.749 1.00 93.56 86 ILE A C 1
ATOM 614 O O . ILE A 1 86 ? -2.827 4.463 2.878 1.00 93.56 86 ILE A O 1
ATOM 618 N N . TRP A 1 87 ? -4.550 4.141 1.482 1.00 93.62 87 TRP A N 1
ATOM 619 C CA . TRP A 1 87 ? -5.613 4.240 2.478 1.00 93.62 87 TRP A CA 1
ATOM 620 C C . TRP A 1 87 ? -6.307 2.900 2.634 1.00 93.62 87 TRP A C 1
ATOM 622 O O . TRP A 1 87 ? -6.684 2.278 1.640 1.00 93.62 87 TRP A O 1
ATOM 632 N N . ILE A 1 88 ? -6.501 2.471 3.879 1.00 92.69 88 ILE A N 1
ATOM 633 C CA . ILE A 1 88 ? -7.015 1.142 4.210 1.00 92.69 88 ILE A CA 1
ATOM 634 C C . ILE A 1 88 ? -8.245 1.298 5.101 1.00 92.69 88 ILE A C 1
ATOM 636 O O . ILE A 1 88 ? -8.244 2.079 6.046 1.00 92.69 88 ILE A O 1
ATOM 640 N N . SER A 1 89 ? -9.296 0.534 4.813 1.00 91.06 89 SER A N 1
ATOM 641 C CA . SER A 1 89 ? -10.466 0.412 5.687 1.00 91.06 89 SER A CA 1
ATOM 642 C C . SER A 1 89 ? -10.867 -1.050 5.830 1.00 91.06 89 SER A C 1
ATOM 644 O O . SER A 1 89 ? -10.770 -1.813 4.871 1.00 91.06 89 SER A O 1
ATOM 646 N N . GLY A 1 90 ? -11.335 -1.442 7.010 1.00 90.38 90 GLY A N 1
ATOM 647 C CA . GLY A 1 90 ? -11.714 -2.823 7.290 1.00 90.38 90 GLY A CA 1
ATOM 648 C C . GLY A 1 90 ? -11.863 -3.086 8.788 1.00 90.38 90 GLY A C 1
ATOM 649 O O . GLY A 1 90 ? -11.604 -2.193 9.597 1.00 90.38 90 GLY A O 1
ATOM 650 N N . PRO A 1 91 ? -12.264 -4.307 9.171 1.00 87.38 91 PRO A N 1
ATOM 651 C CA . PRO A 1 91 ? -12.490 -4.679 10.568 1.00 87.38 91 PRO A CA 1
ATOM 652 C C . PRO A 1 91 ? -11.207 -4.688 11.413 1.00 87.38 91 PRO A C 1
ATOM 654 O O . PRO A 1 91 ? -11.286 -4.616 12.634 1.00 87.38 91 PRO A O 1
ATOM 657 N N . SER A 1 92 ? -10.036 -4.762 10.775 1.00 84.94 92 SER A N 1
ATOM 658 C CA . SER A 1 92 ? -8.732 -4.843 11.444 1.00 84.94 92 SER A CA 1
ATOM 659 C C . SER A 1 92 ? -8.087 -3.479 11.730 1.00 84.94 92 SER A C 1
ATOM 661 O O . SER A 1 92 ? -6.959 -3.432 12.216 1.00 84.94 92 SER A O 1
ATOM 663 N N . ILE A 1 93 ? -8.758 -2.364 11.419 1.00 87.81 93 ILE A N 1
ATOM 664 C CA . ILE A 1 93 ? -8.242 -1.024 11.724 1.00 87.81 93 ILE A CA 1
ATOM 665 C C . ILE A 1 93 ? -8.329 -0.769 13.235 1.00 87.81 93 ILE A C 1
ATOM 667 O O . ILE A 1 93 ? -9.337 -1.073 13.870 1.00 87.81 93 ILE A O 1
ATOM 671 N N . THR A 1 94 ? -7.257 -0.216 13.813 1.00 87.25 94 THR A N 1
ATOM 672 C CA . THR A 1 94 ? -7.218 0.154 15.236 1.00 87.25 94 THR A CA 1
ATOM 673 C C . THR A 1 94 ? -8.319 1.160 15.585 1.00 87.25 94 THR A C 1
ATOM 675 O O . THR A 1 94 ? -8.728 1.960 14.749 1.00 87.25 94 THR A O 1
ATOM 678 N N . GLN A 1 95 ? -8.766 1.167 16.843 1.00 85.94 95 GLN A N 1
ATOM 679 C CA . GLN A 1 95 ? -9.636 2.231 17.362 1.00 85.94 95 GLN A CA 1
ATOM 680 C C . GLN A 1 95 ? -8.884 3.553 17.566 1.00 85.94 95 GLN A C 1
ATOM 682 O O . GLN A 1 95 ? -9.513 4.597 17.709 1.00 85.94 95 GLN A O 1
ATOM 687 N N . GLY A 1 96 ? -7.550 3.505 17.590 1.00 87.50 96 GLY A N 1
ATOM 688 C CA . GLY A 1 96 ? -6.697 4.672 17.745 1.00 87.50 96 GLY A CA 1
ATOM 689 C C . GLY A 1 96 ? -5.393 4.381 18.465 1.00 87.50 96 GLY A C 1
ATOM 690 O O . GLY A 1 96 ? -5.055 3.232 18.764 1.00 87.50 96 GLY A O 1
ATOM 691 N N . TYR A 1 97 ? -4.663 5.451 18.741 1.00 86.31 97 TYR A N 1
ATOM 692 C CA . TYR A 1 97 ? -3.526 5.457 19.643 1.00 86.31 97 TYR A CA 1
ATOM 693 C C . TYR A 1 97 ? -4.014 5.658 21.081 1.00 86.31 97 TYR A C 1
ATOM 695 O O . TYR A 1 97 ? -4.874 6.491 21.362 1.00 86.31 97 TYR A O 1
ATOM 703 N N . TYR A 1 98 ? -3.466 4.866 21.999 1.00 90.56 98 TYR A N 1
ATOM 704 C CA . TYR A 1 98 ? -3.841 4.897 23.410 1.00 90.56 98 TYR A CA 1
ATOM 705 C C . TYR A 1 98 ? -3.518 6.260 24.043 1.00 90.56 98 TYR A C 1
ATOM 707 O O . TYR A 1 98 ? -2.392 6.732 23.907 1.00 90.56 98 TYR A O 1
ATOM 715 N N . ASP A 1 99 ? -4.498 6.867 24.723 1.00 92.56 99 ASP A N 1
ATOM 716 C CA . ASP A 1 99 ? -4.430 8.204 25.346 1.00 92.56 99 ASP A CA 1
ATOM 717 C C . ASP A 1 99 ? -3.964 9.341 24.410 1.00 92.56 99 ASP A C 1
ATOM 719 O O . ASP A 1 99 ? -3.541 10.402 24.864 1.00 92.56 99 ASP A O 1
ATOM 723 N N . LEU A 1 100 ? -4.089 9.142 23.094 1.00 92.75 100 LEU A N 1
ATOM 724 C CA . LEU A 1 100 ? -3.652 10.077 22.054 1.00 92.75 100 LEU A CA 1
ATOM 725 C C . LEU A 1 100 ? -4.798 10.332 21.053 1.00 92.75 100 LEU A C 1
ATOM 727 O O . LEU A 1 100 ? -4.785 9.823 19.923 1.00 92.75 100 LEU A O 1
ATOM 731 N N . PRO A 1 101 ? -5.862 11.048 21.475 1.00 91.50 101 PRO A N 1
ATOM 732 C CA . PRO A 1 101 ? -7.054 11.261 20.654 1.00 91.50 101 PRO A CA 1
ATOM 733 C C . PRO A 1 101 ? -6.793 12.157 19.433 1.00 91.50 101 PRO A C 1
ATOM 735 O O . PRO A 1 101 ? -7.404 11.939 18.384 1.00 91.50 101 PRO A O 1
ATOM 738 N N . ASP A 1 102 ? -5.870 13.116 19.531 1.00 92.69 102 ASP A N 1
ATOM 739 C CA . ASP A 1 102 ? -5.546 14.032 18.432 1.00 92.69 102 ASP A CA 1
ATOM 740 C C . ASP A 1 102 ? -4.789 13.299 17.312 1.00 92.69 102 ASP A C 1
ATOM 742 O O . ASP A 1 102 ? -5.118 13.418 16.129 1.00 92.69 102 ASP A O 1
ATOM 746 N N . GLU A 1 103 ? -3.830 12.451 17.679 1.00 89.06 103 GLU A N 1
ATOM 747 C CA . GLU A 1 103 ? -3.083 11.585 16.767 1.00 89.06 103 GLU A CA 1
ATOM 748 C C . GLU A 1 103 ? -3.990 10.523 16.149 1.00 89.06 103 GLU A C 1
ATOM 750 O O . GLU A 1 103 ? -3.878 10.225 14.959 1.00 89.06 103 GLU A O 1
ATOM 755 N N . THR A 1 104 ? -4.923 9.987 16.940 1.00 86.06 104 THR A N 1
ATOM 756 C CA . THR A 1 104 ? -5.953 9.060 16.460 1.00 86.06 104 THR A CA 1
ATOM 757 C C . THR A 1 104 ? -6.796 9.700 15.365 1.00 86.06 104 THR A C 1
ATOM 759 O O . THR A 1 104 ? -6.936 9.115 14.297 1.00 86.06 104 THR A O 1
ATOM 762 N N . SER A 1 105 ? -7.308 10.909 15.602 1.00 89.38 105 SER A N 1
ATOM 763 C CA . SER A 1 105 ? -8.120 11.656 14.633 1.00 89.38 105 SER A CA 1
ATOM 764 C C . SER A 1 105 ? -7.328 12.030 13.373 1.00 89.38 105 SER A C 1
ATOM 766 O O . SER A 1 105 ? -7.848 12.020 12.260 1.00 89.38 105 SER A O 1
ATOM 768 N N . SER A 1 106 ? -6.033 12.321 13.523 1.00 86.31 106 SER A N 1
ATOM 769 C CA . SER A 1 106 ? -5.156 12.616 12.387 1.00 86.31 106 SER A CA 1
ATOM 770 C C . SER A 1 106 ? -4.874 11.379 11.519 1.00 86.31 106 SER A C 1
ATOM 772 O O . SER A 1 106 ? -4.819 11.486 10.290 1.00 86.31 106 SER A O 1
ATOM 774 N N . ALA A 1 107 ? -4.704 10.207 12.139 1.00 83.31 107 ALA A N 1
ATOM 775 C CA . ALA A 1 107 ? -4.368 8.960 11.4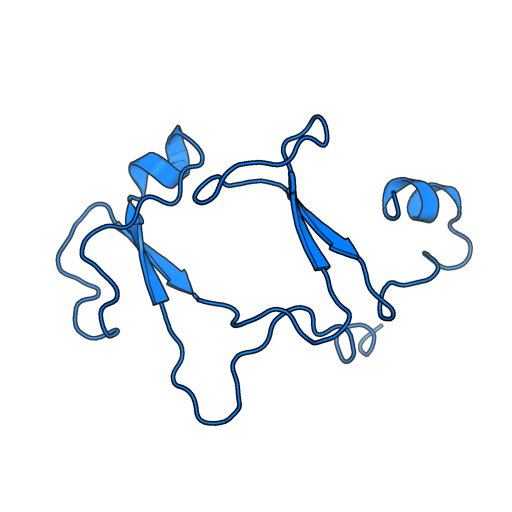49 1.00 83.31 107 ALA A CA 1
ATOM 776 C C . ALA A 1 107 ? -5.592 8.190 10.920 1.00 83.31 107 ALA A C 1
ATOM 778 O O . ALA A 1 107 ? -5.488 7.522 9.890 1.00 83.31 107 ALA A O 1
ATOM 779 N N . LEU A 1 108 ? -6.737 8.273 11.603 1.00 81.69 108 LEU A N 1
ATOM 780 C CA . LEU A 1 108 ? -7.996 7.626 11.227 1.00 81.69 108 LEU A CA 1
ATOM 781 C C . LEU A 1 108 ? -8.968 8.682 10.690 1.00 81.69 108 LEU A C 1
ATOM 783 O O . LEU A 1 108 ? -9.567 9.429 11.460 1.00 81.69 108 LEU A O 1
ATOM 787 N N . LYS A 1 109 ? -9.108 8.736 9.364 1.00 74.44 109 LYS A N 1
ATOM 788 C CA . LYS A 1 109 ? -9.936 9.712 8.641 1.00 74.44 109 LYS A CA 1
ATOM 789 C C . LYS A 1 109 ? -11.143 9.066 7.972 1.00 74.44 109 LYS A C 1
ATOM 791 O O . LYS A 1 109 ? -11.002 7.925 7.473 1.00 74.44 109 LYS A O 1
#

Mean predicted aligned error: 7.84 Å

Nearest PDB structures (foldseek):
  5ey8-assembly7_G  TM=8.673E-01  e=7.830E-05  Mycolicibacterium smegmatis
  3pbk-assembly2_B  TM=8.524E-01  e=4.141E-04  Escherichia coli O6
  3pbk-assembly1_A  TM=8.301E-01  e=3.677E-04  Escherichia coli O6
  6uly-assembly1_B  TM=8.982E-01  e=6.280E-04  Bacillus stratosphericus LAMA 585
  6uly-assembly1_A  TM=9.015E-01  e=8.456E-04  Bacillus stratosphericus LAMA 585

Radius of gyration: 17.22 Å; Cα contacts (8 Å, |Δi|>4): 149; chains: 1; bounding box: 33×38×46 Å

Secondary structure (DSSP, 8-state):
--SGGGS--SB-PPTTPPPPEEEEEHHHHHHH-B--B-S-S--GGGTTS-TTEEEEE---SBPTT-EEEEE-TTSPBPPTTB--EEEEESTTS-S-BTTBHHHHHHH--

Foldseek 3Di:
DPCPVPDDDFFADPPPDDWWKFKAFQCCCVPVQFRHGDDPGDDPVCVPPDDGIDIDIDRHDTDPFKDWFFAAPVRHGDDPRGHHDIDMDGPRDDCADPVCVVRRVVVPD

Solvent-accessible surface area (backbone atoms only — not comparable to full-atom values): 7015 Å² total; per-residue (Å²): 144,86,61,83,84,77,75,74,80,58,47,49,63,63,90,90,62,77,90,48,44,42,34,21,32,39,60,44,36,75,76,70,35,26,60,44,78,51,84,60,86,57,67,78,90,63,78,79,83,60,100,61,56,43,80,44,76,56,58,47,55,67,39,90,75,48,49,79,48,42,20,47,99,85,70,45,80,53,62,90,48,51,67,56,50,82,44,79,49,44,89,82,61,76,98,56,50,87,99,31,67,69,61,22,54,72,72,59,124

pLDDT: mean 83.01, std 15.98, range [38.97, 97.62]